Protein AF-A0A2V1C7G8-F1 (afdb_monomer_lite)

Structure (mmCIF, N/CA/C/O backbone):
data_AF-A0A2V1C7G8-F1
#
_entry.id   AF-A0A2V1C7G8-F1
#
loop_
_atom_site.group_PDB
_atom_site.id
_atom_site.type_symbol
_atom_site.label_atom_id
_atom_site.label_alt_id
_atom_site.label_comp_id
_atom_site.label_asym_id
_atom_site.label_entity_id
_atom_site.label_seq_id
_atom_site.pdbx_PDB_ins_code
_atom_site.Cartn_x
_atom_site.Cartn_y
_atom_site.Cartn_z
_atom_site.occupancy
_atom_site.B_iso_or_equiv
_atom_site.auth_seq_id
_atom_site.auth_comp_id
_atom_site.auth_asym_id
_atom_site.auth_atom_id
_atom_site.pdbx_PDB_model_num
ATOM 1 N N . MET A 1 1 ? -16.083 -2.655 29.168 1.00 37.75 1 MET A N 1
ATOM 2 C CA . MET A 1 1 ? -14.692 -3.150 29.141 1.00 37.75 1 MET A CA 1
ATOM 3 C C . MET A 1 1 ? -14.123 -2.733 27.798 1.00 37.75 1 MET A C 1
ATOM 5 O O . MET A 1 1 ? -14.662 -3.164 26.789 1.00 37.75 1 MET A O 1
ATOM 9 N N . SER A 1 2 ? -13.167 -1.806 27.758 1.00 54.56 2 SER A N 1
ATOM 10 C CA . SER A 1 2 ? -12.495 -1.429 26.510 1.00 54.56 2 SER A CA 1
ATOM 11 C C . SER A 1 2 ? -11.621 -2.601 26.072 1.00 54.56 2 SER A C 1
ATOM 13 O O . SER A 1 2 ? -10.728 -3.004 26.815 1.00 54.56 2 SER A O 1
ATOM 15 N N . HIS A 1 3 ? -11.916 -3.194 24.914 1.00 57.56 3 HIS A N 1
ATOM 16 C CA . HIS A 1 3 ? -10.986 -4.137 24.299 1.00 57.56 3 HIS A CA 1
ATOM 17 C C . HIS A 1 3 ? -9.671 -3.397 24.011 1.00 57.56 3 HIS A C 1
ATOM 19 O O . HIS A 1 3 ? -9.738 -2.280 23.492 1.00 57.56 3 HIS A O 1
ATOM 25 N N . PRO A 1 4 ? -8.503 -3.975 24.345 1.00 61.69 4 PRO A N 1
ATOM 26 C CA . PRO A 1 4 ? -7.228 -3.369 23.995 1.00 61.69 4 PRO A CA 1
ATOM 27 C C . PRO A 1 4 ? -7.145 -3.259 22.472 1.00 61.69 4 PRO A C 1
ATOM 29 O O . PRO A 1 4 ? -7.331 -4.242 21.749 1.00 61.69 4 PRO A O 1
ATOM 32 N N . SER A 1 5 ? -6.925 -2.039 21.991 1.00 65.25 5 SER A N 1
ATOM 33 C CA . SER A 1 5 ? -6.719 -1.770 20.570 1.00 65.25 5 SER A CA 1
ATOM 34 C C . SER A 1 5 ? -5.449 -2.486 20.102 1.00 65.25 5 SER A C 1
ATOM 36 O O . SER A 1 5 ? -4.447 -2.506 20.822 1.00 65.25 5 SER A O 1
ATOM 38 N N . LEU A 1 6 ? -5.421 -3.015 18.871 1.00 65.25 6 LEU A N 1
ATOM 39 C CA . LEU A 1 6 ? -4.181 -3.567 18.302 1.00 65.25 6 LEU A CA 1
ATOM 40 C C . LEU A 1 6 ? -3.060 -2.516 18.250 1.00 65.25 6 LEU A C 1
ATOM 42 O O . LEU A 1 6 ? -1.886 -2.877 18.239 1.00 65.25 6 LEU A O 1
ATOM 46 N N . SER A 1 7 ? -3.405 -1.225 18.294 1.00 61.25 7 SER A N 1
ATOM 47 C CA . SER A 1 7 ? -2.446 -0.120 18.366 1.00 61.25 7 SER A CA 1
ATOM 48 C C . SER A 1 7 ? -1.692 -0.002 19.698 1.00 61.25 7 SER A C 1
ATOM 50 O O . SER A 1 7 ? -0.776 0.807 19.782 1.00 61.25 7 SER A O 1
ATOM 52 N N . GLU A 1 8 ? -2.069 -0.743 20.749 1.00 63.75 8 GLU A N 1
ATOM 53 C CA . GLU A 1 8 ? -1.359 -0.733 22.044 1.00 63.75 8 GLU A CA 1
ATOM 54 C C . GLU A 1 8 ? -0.054 -1.550 22.017 1.00 63.75 8 GLU A C 1
ATOM 56 O O . GLU A 1 8 ? 0.777 -1.445 22.920 1.00 63.75 8 GLU A O 1
ATOM 61 N N . HIS A 1 9 ? 0.166 -2.340 20.963 1.00 61.84 9 HIS A N 1
ATOM 62 C CA . HIS A 1 9 ? 1.412 -3.068 20.755 1.00 61.84 9 HIS A CA 1
ATOM 63 C C . HIS A 1 9 ? 2.427 -2.187 20.014 1.00 61.84 9 HIS A C 1
ATOM 65 O O . HIS A 1 9 ? 2.074 -1.421 19.122 1.00 61.84 9 HIS A O 1
ATOM 71 N N . ARG A 1 10 ? 3.725 -2.348 20.316 1.00 75.44 10 ARG A N 1
ATOM 72 C CA . ARG A 1 10 ? 4.827 -1.647 19.616 1.00 75.44 10 ARG A CA 1
ATOM 73 C C . ARG A 1 10 ? 4.922 -1.960 18.111 1.00 75.44 10 ARG A C 1
ATOM 75 O O . ARG A 1 10 ? 5.733 -1.350 17.426 1.00 75.44 10 ARG A O 1
ATOM 82 N N . MET A 1 11 ? 4.121 -2.899 17.608 1.00 77.38 11 MET A N 1
ATOM 83 C CA . MET A 1 11 ? 4.048 -3.279 16.200 1.00 77.38 11 MET A CA 1
ATOM 84 C C . MET A 1 11 ? 2.634 -3.033 15.676 1.00 77.38 11 MET A C 1
ATOM 86 O O . MET A 1 11 ? 1.668 -3.520 16.259 1.00 77.38 11 MET A O 1
ATOM 90 N N . GLN A 1 12 ? 2.520 -2.315 14.559 1.00 85.19 12 GLN A N 1
ATOM 91 C CA . GLN A 1 12 ? 1.254 -2.088 13.862 1.00 85.19 12 GLN A CA 1
ATOM 92 C C . GLN A 1 12 ? 0.982 -3.265 12.906 1.00 85.19 12 GLN A C 1
ATOM 94 O O . GLN A 1 12 ? 1.729 -3.432 11.940 1.00 85.19 12 GLN A O 1
ATOM 99 N N . PRO A 1 13 ? -0.064 -4.086 13.125 1.00 91.12 13 PRO A N 1
ATOM 100 C CA . PRO A 1 13 ? -0.383 -5.181 12.215 1.00 91.12 13 PRO A CA 1
ATOM 101 C C . PRO A 1 13 ? -1.003 -4.667 10.912 1.00 91.12 13 PRO A C 1
ATOM 103 O O . PRO A 1 13 ? -1.802 -3.724 10.937 1.00 91.12 13 PRO A O 1
ATOM 106 N N . TYR A 1 14 ? -0.670 -5.343 9.808 1.00 94.00 14 TYR A N 1
ATOM 107 C CA . TYR A 1 14 ? -1.266 -5.162 8.483 1.00 94.00 14 TYR A CA 1
ATOM 108 C C . TYR A 1 14 ? -1.863 -6.486 8.004 1.00 94.00 14 TYR A C 1
ATOM 110 O O . TYR A 1 14 ? -1.144 -7.469 7.814 1.00 94.00 14 TYR A O 1
ATOM 118 N N . PHE A 1 15 ? -3.180 -6.527 7.823 1.00 95.69 15 PHE A N 1
ATOM 119 C CA . PHE A 1 15 ? -3.882 -7.715 7.357 1.00 95.69 15 PHE A CA 1
ATOM 120 C C . PHE A 1 15 ? -3.730 -7.884 5.842 1.00 95.69 15 PHE A C 1
ATOM 122 O O . PHE A 1 15 ? -3.951 -6.952 5.074 1.00 95.69 15 PHE A O 1
ATOM 129 N N . ALA A 1 16 ? -3.355 -9.080 5.391 1.00 95.62 16 ALA A N 1
ATOM 130 C CA . ALA A 1 16 ? -3.207 -9.362 3.968 1.00 95.62 16 ALA A CA 1
ATOM 131 C C . ALA A 1 16 ? -4.572 -9.646 3.324 1.00 95.62 16 ALA A C 1
ATOM 133 O O . ALA A 1 16 ? -5.139 -10.719 3.525 1.00 95.62 16 ALA A O 1
ATOM 134 N N . MET A 1 17 ? -5.050 -8.737 2.472 1.00 94.94 17 MET A N 1
ATOM 135 C CA . MET A 1 17 ? -6.387 -8.823 1.861 1.00 94.94 17 MET A CA 1
ATOM 136 C C . MET A 1 17 ? -6.604 -10.086 1.020 1.00 94.94 17 MET A C 1
ATOM 138 O O . MET A 1 17 ? -7.706 -10.624 0.956 1.00 94.94 17 MET A O 1
ATOM 142 N N . LYS A 1 18 ? -5.537 -10.645 0.438 1.00 92.88 18 LYS A N 1
ATOM 143 C CA . LYS A 1 18 ? -5.605 -11.927 -0.280 1.00 92.88 18 LYS A CA 1
ATOM 144 C C . LYS A 1 18 ? -6.033 -13.115 0.588 1.00 92.88 18 LYS A C 1
ATOM 146 O O . LYS A 1 18 ? -6.462 -14.120 0.032 1.00 92.88 18 LYS A O 1
ATOM 151 N N . ALA A 1 19 ? -5.866 -13.033 1.911 1.00 94.62 19 ALA A N 1
ATOM 152 C CA . ALA A 1 19 ? -6.222 -14.117 2.819 1.00 94.62 19 ALA A CA 1
ATOM 153 C C . ALA A 1 19 ? -7.742 -14.232 2.972 1.00 94.62 19 ALA A C 1
ATOM 155 O O . ALA A 1 19 ? -8.275 -15.339 2.954 1.00 94.62 19 ALA A O 1
ATOM 156 N N . ASN A 1 20 ? -8.434 -13.097 3.105 1.00 94.25 20 ASN A N 1
ATOM 157 C CA . ASN A 1 20 ? -9.889 -13.035 3.139 1.00 94.25 20 ASN A CA 1
ATOM 158 C C . ASN A 1 20 ? -10.368 -11.607 2.831 1.00 94.25 20 ASN A C 1
ATOM 160 O O . ASN A 1 20 ? -9.966 -10.679 3.519 1.00 94.25 20 ASN A O 1
ATOM 164 N N . ARG A 1 21 ? -11.237 -11.439 1.829 1.00 93.62 21 ARG A N 1
ATOM 165 C CA . ARG A 1 21 ? -11.786 -10.131 1.418 1.00 93.62 21 ARG A CA 1
ATOM 166 C C . ARG A 1 21 ? -13.199 -9.872 1.940 1.00 93.62 21 ARG A C 1
ATOM 168 O O . ARG A 1 21 ? -13.885 -8.993 1.427 1.00 93.62 21 ARG A O 1
ATOM 175 N N . ASP A 1 22 ? -13.670 -10.677 2.889 1.00 95.81 22 ASP A N 1
ATOM 176 C CA . ASP A 1 22 ? -14.992 -10.501 3.476 1.00 95.81 22 ASP A CA 1
ATOM 177 C C . ASP A 1 22 ? -15.104 -9.116 4.152 1.00 95.81 22 ASP A C 1
ATOM 179 O O . ASP A 1 22 ? -14.342 -8.828 5.084 1.00 95.81 22 ASP A O 1
ATOM 183 N N . PRO A 1 23 ? -16.044 -8.250 3.720 1.00 94.81 23 PRO A N 1
ATOM 184 C CA . PRO A 1 23 ? -16.145 -6.891 4.241 1.00 94.81 23 PRO A CA 1
ATOM 185 C C . PRO A 1 23 ? -16.414 -6.823 5.746 1.00 94.81 23 PRO A C 1
ATOM 187 O O . PRO A 1 23 ? -15.990 -5.862 6.384 1.00 94.81 23 PRO A O 1
ATOM 190 N N . ALA A 1 24 ? -17.087 -7.819 6.336 1.00 95.69 24 ALA A N 1
ATOM 191 C CA . ALA A 1 24 ? -17.355 -7.828 7.772 1.00 95.69 24 ALA A CA 1
ATOM 192 C C . ALA A 1 24 ? -16.073 -8.105 8.572 1.00 95.69 24 ALA A C 1
ATOM 194 O O . ALA A 1 24 ? -15.840 -7.463 9.599 1.00 95.69 24 ALA A O 1
ATOM 195 N N . ILE A 1 25 ? -15.207 -8.997 8.077 1.00 95.75 25 ILE A N 1
ATOM 196 C CA . ILE A 1 25 ? -13.885 -9.245 8.670 1.00 95.75 25 ILE A CA 1
ATOM 197 C C . ILE A 1 25 ? -13.003 -8.000 8.548 1.00 95.75 25 ILE A C 1
ATOM 199 O O . ILE A 1 25 ? -12.437 -7.555 9.548 1.00 95.75 25 ILE A O 1
ATOM 203 N N . CYS A 1 26 ? -12.914 -7.407 7.356 1.00 95.62 26 CYS A N 1
ATOM 204 C CA . CYS A 1 26 ? -12.116 -6.198 7.143 1.00 95.62 26 CYS A CA 1
ATOM 205 C C . CYS A 1 26 ? -12.616 -5.041 8.018 1.00 95.62 26 CYS A C 1
ATOM 207 O O . CYS A 1 26 ? -11.823 -4.379 8.684 1.00 95.62 26 CYS A O 1
ATOM 209 N N . HIS A 1 27 ? -13.934 -4.847 8.115 1.00 95.81 27 HIS A N 1
ATOM 210 C CA . HIS A 1 27 ? -14.508 -3.823 8.981 1.00 95.81 27 HIS A CA 1
ATOM 211 C C . HIS A 1 27 ? -14.148 -4.047 10.456 1.00 95.81 27 HIS A C 1
ATOM 213 O O . HIS A 1 27 ? -13.709 -3.117 11.132 1.00 95.81 27 HIS A O 1
ATOM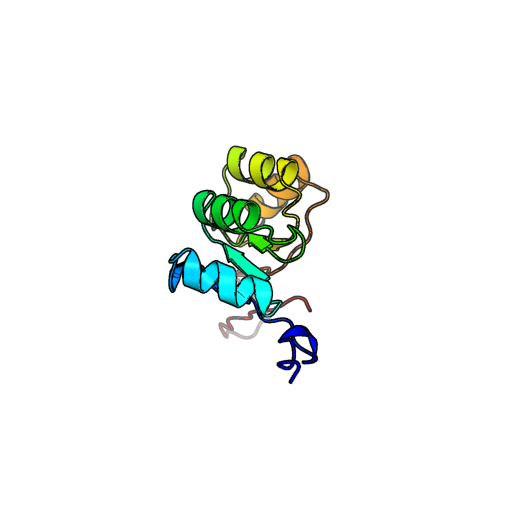 219 N N . MET A 1 28 ? -14.263 -5.282 10.954 1.00 95.56 28 MET A N 1
ATOM 220 C CA . MET A 1 28 ? -13.875 -5.624 12.325 1.00 95.56 28 MET A CA 1
ATOM 221 C C . MET A 1 28 ? -12.390 -5.329 12.586 1.00 95.56 28 MET A C 1
ATOM 223 O O . MET A 1 28 ? -12.051 -4.704 13.590 1.00 95.56 28 MET A O 1
ATOM 227 N N . LEU A 1 29 ? -11.498 -5.739 11.680 1.00 94.88 29 LEU A N 1
ATOM 228 C CA . LEU A 1 29 ? -10.056 -5.505 11.807 1.00 94.88 29 LEU A CA 1
ATOM 229 C C . LEU A 1 29 ? -9.710 -4.013 11.779 1.00 94.88 29 LEU A C 1
ATOM 231 O O . LEU A 1 29 ? -8.874 -3.563 12.567 1.00 94.88 29 LEU A O 1
ATOM 235 N N . HIS A 1 30 ? -10.384 -3.241 10.926 1.00 93.88 30 HIS A N 1
ATOM 236 C CA . HIS A 1 30 ? -10.259 -1.789 10.889 1.00 93.88 30 HIS A CA 1
ATOM 237 C C . HIS A 1 30 ? -10.651 -1.155 12.234 1.00 93.88 30 HIS A C 1
ATOM 239 O O . HIS A 1 30 ? -9.883 -0.360 12.779 1.00 93.88 30 HIS A O 1
ATOM 245 N N . GLN A 1 31 ? -11.792 -1.555 12.813 1.00 93.19 31 GLN A N 1
ATOM 246 C CA . GLN A 1 31 ? -12.254 -1.074 14.125 1.00 93.19 31 GLN A CA 1
ATOM 247 C C . GLN A 1 31 ? -11.274 -1.419 15.257 1.00 93.19 31 GLN A C 1
ATOM 249 O O . GLN A 1 31 ? -11.117 -0.648 16.201 1.00 93.19 31 GLN A O 1
ATOM 254 N N . LEU A 1 32 ? -10.564 -2.545 15.144 1.00 92.00 32 LEU A N 1
ATOM 255 C CA . LEU A 1 32 ? -9.504 -2.939 16.078 1.00 92.00 32 LEU A CA 1
ATOM 256 C C . LEU A 1 32 ? -8.174 -2.197 15.850 1.00 92.00 32 LEU A C 1
ATOM 258 O O . LEU A 1 32 ? -7.218 -2.414 16.595 1.00 92.00 32 LEU A O 1
ATOM 262 N N . GLY A 1 33 ? -8.096 -1.324 14.841 1.00 91.00 33 GLY A N 1
ATOM 263 C CA . GLY A 1 33 ? -6.931 -0.494 14.541 1.00 91.00 33 GLY A CA 1
ATOM 264 C C . GLY A 1 33 ? -5.909 -1.127 13.594 1.00 91.00 33 GLY A C 1
ATOM 265 O O . GLY A 1 33 ? -4.802 -0.588 13.471 1.00 91.00 33 GLY A O 1
ATOM 266 N N . CYS A 1 34 ? -6.247 -2.237 12.929 1.00 93.06 34 CYS A N 1
ATOM 267 C CA . CYS A 1 34 ? -5.394 -2.902 11.942 1.00 93.06 34 CYS A CA 1
ATOM 268 C C . CYS A 1 34 ? -5.235 -2.052 10.666 1.00 93.06 34 CYS A C 1
ATOM 270 O O . CYS A 1 34 ? -6.150 -1.329 10.270 1.00 93.06 34 CYS A O 1
ATOM 272 N N . GLY A 1 35 ? -4.057 -2.123 10.044 1.00 94.62 35 GLY A N 1
ATOM 273 C CA . GLY A 1 35 ? -3.845 -1.670 8.670 1.00 94.62 35 GLY A CA 1
ATOM 274 C C . GLY A 1 35 ? -4.083 -2.802 7.674 1.00 94.62 35 GLY A C 1
ATOM 275 O O . GLY A 1 35 ? -4.349 -3.939 8.067 1.00 94.62 35 GLY A O 1
ATOM 276 N N . PHE A 1 36 ? -3.932 -2.521 6.385 1.00 96.06 36 PHE A N 1
ATOM 277 C CA . PHE A 1 36 ? -4.195 -3.497 5.328 1.00 96.06 36 PHE A CA 1
ATOM 278 C C . PHE A 1 36 ? -3.078 -3.543 4.298 1.00 96.06 36 PHE A C 1
ATOM 280 O O . PHE A 1 36 ? -2.566 -2.512 3.872 1.00 96.06 36 PHE A O 1
ATOM 287 N N . ASN A 1 37 ? -2.716 -4.755 3.889 1.00 95.44 37 ASN A N 1
ATOM 288 C CA . ASN A 1 37 ? -1.812 -5.010 2.783 1.00 95.44 37 ASN A CA 1
ATOM 289 C C . ASN A 1 37 ? -2.603 -5.448 1.551 1.00 95.44 37 ASN A C 1
ATOM 291 O O . ASN A 1 37 ? -3.117 -6.571 1.486 1.00 95.44 37 ASN A O 1
ATOM 295 N N . CYS A 1 38 ? -2.639 -4.553 0.571 1.00 94.88 38 CYS A N 1
ATOM 296 C CA . CYS A 1 38 ? -3.377 -4.681 -0.672 1.00 94.88 38 CYS A CA 1
ATOM 297 C C . CYS A 1 38 ? -2.455 -5.039 -1.838 1.00 94.88 38 CYS A C 1
ATOM 299 O O . CYS A 1 38 ? -1.396 -4.438 -2.017 1.00 94.88 38 CYS A O 1
ATOM 301 N N . GLU A 1 39 ? -2.895 -5.966 -2.689 1.00 91.75 39 GLU A N 1
ATOM 302 C CA . GLU A 1 39 ? -2.184 -6.345 -3.923 1.00 91.75 39 GLU A CA 1
ATOM 303 C C . GLU A 1 39 ? -2.968 -5.934 -5.190 1.00 91.75 39 GLU A C 1
ATOM 305 O O . GLU A 1 39 ? -2.457 -6.020 -6.311 1.00 91.75 39 GLU A O 1
ATOM 310 N N . SER A 1 40 ? -4.203 -5.443 -5.031 1.00 92.81 40 SER A N 1
ATOM 311 C CA . SER A 1 40 ? -5.098 -5.027 -6.117 1.00 92.81 40 SER A CA 1
ATOM 312 C C . SER A 1 40 ? -5.758 -3.670 -5.841 1.00 92.81 40 SER A C 1
ATOM 314 O O . SER A 1 40 ? -5.749 -3.183 -4.715 1.00 92.81 40 SER A O 1
ATOM 316 N N . THR A 1 41 ? -6.280 -3.015 -6.884 1.00 94.00 41 THR A N 1
ATOM 317 C CA . THR A 1 41 ? -6.993 -1.725 -6.744 1.00 94.00 41 THR A CA 1
ATOM 318 C C . THR A 1 41 ? -8.317 -1.918 -6.024 1.00 94.00 41 THR A C 1
ATOM 320 O O . THR A 1 41 ? -8.763 -1.049 -5.284 1.00 94.00 41 THR A O 1
ATOM 323 N N . GLU A 1 42 ? -8.932 -3.074 -6.230 1.00 94.50 42 GLU A N 1
ATOM 324 C CA . GLU A 1 42 ? -10.183 -3.491 -5.621 1.00 94.50 42 GLU A CA 1
ATOM 325 C C . GLU A 1 42 ? -10.034 -3.621 -4.103 1.00 94.50 42 GLU A C 1
ATOM 327 O O . GLU A 1 42 ? -10.886 -3.112 -3.381 1.00 94.50 42 GLU A O 1
ATOM 332 N N . ASP A 1 43 ? -8.926 -4.209 -3.629 1.00 95.19 43 ASP A N 1
ATOM 333 C CA . ASP A 1 43 ? -8.617 -4.299 -2.195 1.00 95.19 43 ASP A CA 1
ATOM 334 C C . ASP A 1 43 ? -8.517 -2.897 -1.572 1.00 95.19 43 ASP A C 1
ATOM 336 O O . ASP A 1 43 ? -9.200 -2.595 -0.597 1.00 95.19 43 ASP A O 1
ATOM 340 N N . VAL A 1 44 ? -7.748 -2.000 -2.205 1.00 95.75 44 VAL A N 1
ATOM 341 C CA . VAL A 1 44 ? -7.581 -0.622 -1.718 1.00 95.75 44 VAL A CA 1
ATOM 342 C C . VAL A 1 44 ? -8.918 0.122 -1.698 1.00 95.75 44 VAL A C 1
ATOM 344 O O . VAL A 1 44 ? -9.225 0.814 -0.732 1.00 95.75 44 VAL A O 1
ATOM 347 N N . ARG A 1 45 ? -9.740 -0.019 -2.746 1.00 96.44 45 ARG A N 1
ATOM 348 C CA . ARG A 1 45 ? -11.071 0.608 -2.797 1.00 96.44 45 ARG A CA 1
ATOM 349 C C . ARG A 1 45 ? -11.966 0.123 -1.665 1.00 96.44 45 ARG A C 1
ATOM 351 O O . ARG A 1 45 ? -12.646 0.950 -1.067 1.00 96.44 45 ARG A O 1
ATOM 358 N N . LEU A 1 46 ? -11.971 -1.180 -1.388 1.00 95.88 46 LEU A N 1
ATOM 359 C CA . LEU A 1 46 ? -12.756 -1.749 -0.298 1.00 95.88 46 LEU A CA 1
ATOM 360 C C . LEU A 1 46 ? -12.319 -1.159 1.047 1.00 95.88 46 LEU A C 1
ATOM 362 O O . LEU A 1 46 ? -13.155 -0.654 1.789 1.00 95.88 46 LEU A O 1
ATOM 366 N N . ASP A 1 47 ? -11.019 -1.139 1.331 1.00 95.38 47 ASP A N 1
ATOM 367 C CA . ASP A 1 47 ? -10.509 -0.627 2.606 1.00 95.38 47 ASP A CA 1
ATOM 368 C C . ASP A 1 47 ? -10.810 0.868 2.788 1.00 95.38 47 ASP A C 1
ATOM 370 O O . ASP A 1 47 ? -11.232 1.294 3.867 1.00 95.38 47 ASP A O 1
ATOM 374 N N . LEU A 1 48 ? -10.678 1.665 1.722 1.00 96.50 48 LEU A N 1
ATOM 375 C CA . LEU A 1 48 ? -11.060 3.081 1.726 1.00 96.50 48 LEU A CA 1
ATOM 376 C C . LEU A 1 48 ? -12.568 3.270 1.950 1.00 96.50 48 LEU A C 1
ATOM 378 O O . LEU A 1 48 ? -12.964 4.136 2.730 1.00 96.50 48 LEU A O 1
ATOM 382 N N . GLN A 1 49 ? -13.416 2.449 1.321 1.00 96.25 49 GLN A N 1
ATOM 383 C CA . GLN A 1 49 ? -14.871 2.469 1.535 1.00 96.25 49 GLN A CA 1
ATOM 384 C C . GLN A 1 49 ? -15.255 2.106 2.973 1.00 96.25 49 GLN A C 1
ATOM 386 O O . GLN A 1 49 ? -16.233 2.633 3.499 1.00 96.25 49 GLN A O 1
ATOM 391 N N . LEU A 1 50 ? -14.474 1.240 3.622 1.00 94.50 50 LEU A N 1
ATOM 392 C CA . LEU A 1 50 ? -14.642 0.878 5.029 1.00 94.50 50 LEU A CA 1
ATOM 393 C C . LEU A 1 50 ? -14.140 1.961 6.003 1.00 94.50 50 LEU A C 1
ATOM 395 O O . LEU A 1 50 ? -14.299 1.795 7.212 1.00 94.50 50 LEU A O 1
ATOM 399 N N . GLY A 1 51 ? -13.573 3.063 5.497 1.00 95.00 51 GLY A N 1
ATOM 400 C CA . GLY A 1 51 ? -13.083 4.189 6.294 1.00 95.00 51 GLY A CA 1
ATOM 401 C C . GLY A 1 51 ? -11.631 4.050 6.756 1.00 95.00 51 GLY A C 1
ATOM 402 O O . GLY A 1 51 ? -11.189 4.802 7.629 1.00 95.00 51 GLY A O 1
ATOM 403 N N . CYS A 1 52 ? -10.867 3.110 6.190 1.00 94.94 52 CYS A N 1
ATOM 404 C CA . CYS A 1 52 ? -9.462 2.946 6.543 1.00 94.94 52 CYS A CA 1
ATOM 405 C C . CYS A 1 52 ? -8.658 4.193 6.176 1.00 94.94 52 CYS A C 1
ATOM 407 O O . CYS A 1 52 ? -8.773 4.739 5.081 1.00 94.94 52 CYS A O 1
ATOM 409 N N . ASN A 1 53 ? -7.792 4.623 7.094 1.00 94.38 53 ASN A N 1
ATOM 410 C CA . ASN A 1 53 ? -6.874 5.717 6.819 1.00 94.38 53 ASN A CA 1
ATOM 411 C C . ASN A 1 53 ? -5.883 5.281 5.716 1.00 94.38 53 ASN A C 1
ATOM 413 O O . ASN A 1 53 ? -5.199 4.274 5.924 1.00 94.38 53 ASN A O 1
ATOM 417 N N . PRO A 1 54 ? -5.735 6.031 4.604 1.00 95.94 54 PRO A N 1
ATOM 418 C CA . PRO A 1 54 ? -4.802 5.697 3.522 1.00 95.94 54 PRO A CA 1
ATOM 419 C C . PRO A 1 54 ? -3.358 5.460 3.986 1.00 95.94 54 PRO A C 1
ATOM 421 O O . PRO A 1 54 ? -2.637 4.651 3.410 1.00 95.94 54 PRO A O 1
ATOM 424 N N . THR A 1 55 ? -2.940 6.116 5.073 1.00 92.75 55 THR A N 1
ATOM 425 C CA . THR A 1 55 ? -1.604 5.944 5.676 1.00 92.75 55 THR A CA 1
ATOM 426 C C . THR A 1 55 ? -1.386 4.576 6.331 1.00 92.75 55 THR A C 1
ATOM 428 O O . THR A 1 55 ? -0.248 4.223 6.621 1.00 92.75 55 THR A O 1
ATOM 431 N N . LYS A 1 56 ? -2.456 3.802 6.558 1.00 93.12 56 LYS A N 1
ATOM 432 C CA . LYS A 1 56 ? -2.431 2.425 7.077 1.00 93.12 56 LYS A CA 1
ATOM 433 C C . LYS A 1 56 ? -2.688 1.374 5.992 1.00 93.12 56 LYS A C 1
ATOM 435 O O . LYS A 1 56 ? -2.926 0.212 6.319 1.00 93.12 56 LYS A O 1
ATOM 440 N N . ILE A 1 57 ? -2.654 1.761 4.719 1.00 95.88 57 ILE A N 1
ATOM 441 C CA . ILE A 1 57 ? -2.795 0.846 3.588 1.00 95.88 57 ILE A CA 1
ATOM 442 C C . ILE A 1 57 ? -1.432 0.725 2.911 1.00 95.88 57 ILE A C 1
ATOM 444 O O . ILE A 1 57 ? -0.884 1.718 2.436 1.00 95.88 57 ILE A O 1
ATOM 448 N N . THR A 1 58 ? -0.881 -0.486 2.857 1.00 94.19 58 THR A N 1
ATOM 449 C CA . THR A 1 58 ? 0.289 -0.791 2.032 1.00 94.19 58 THR A CA 1
ATOM 450 C C . THR A 1 58 ? -0.171 -1.338 0.694 1.00 94.19 58 THR A C 1
ATOM 452 O O . THR A 1 58 ? -0.959 -2.282 0.626 1.00 94.19 58 THR A O 1
ATOM 455 N N . TYR A 1 59 ? 0.342 -0.762 -0.387 1.00 92.81 59 TYR A N 1
ATOM 456 C CA . TYR A 1 59 ? 0.003 -1.174 -1.736 1.00 92.81 59 TYR A CA 1
ATOM 457 C C . TYR A 1 59 ? 1.181 -1.905 -2.377 1.00 92.81 59 TYR A C 1
ATOM 459 O O . TYR A 1 59 ? 2.101 -1.310 -2.942 1.00 92.81 59 TYR A O 1
ATOM 467 N N . THR A 1 60 ? 1.165 -3.231 -2.259 1.00 89.19 60 THR A N 1
ATOM 468 C CA . THR A 1 60 ? 2.315 -4.099 -2.545 1.00 89.19 60 THR A CA 1
ATOM 469 C C . THR A 1 60 ? 2.176 -4.893 -3.842 1.00 89.19 60 THR A C 1
ATOM 471 O O . THR A 1 60 ? 2.632 -6.032 -3.967 1.00 89.19 60 THR A O 1
ATOM 474 N N . LYS A 1 61 ? 1.556 -4.279 -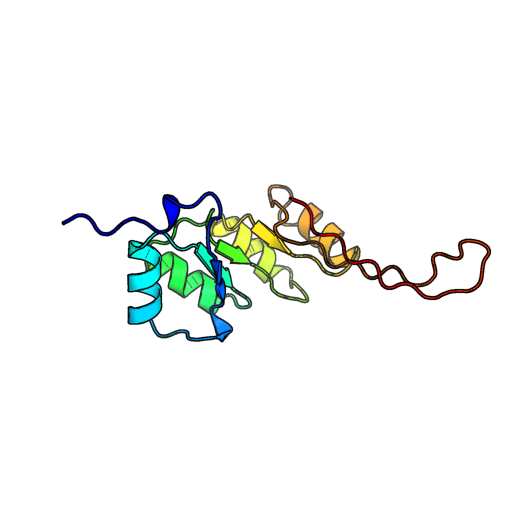4.852 1.00 85.25 61 LYS A N 1
ATOM 475 C CA . LYS A 1 61 ? 1.397 -4.877 -6.178 1.00 85.25 61 LYS A CA 1
ATOM 476 C C . LYS A 1 61 ? 2.745 -4.978 -6.906 1.00 85.25 61 LYS A C 1
ATOM 478 O O . LYS A 1 61 ? 3.458 -3.983 -7.041 1.00 85.25 61 LYS A O 1
ATOM 483 N N . ARG A 1 62 ? 3.058 -6.166 -7.435 1.00 79.94 62 ARG A N 1
ATOM 484 C CA . ARG A 1 62 ? 4.147 -6.354 -8.411 1.00 79.94 62 ARG A CA 1
ATOM 485 C C . ARG A 1 62 ? 3.716 -5.841 -9.778 1.00 79.94 62 ARG A C 1
ATOM 487 O O . ARG A 1 62 ? 2.583 -6.108 -10.178 1.00 79.94 62 ARG A O 1
ATOM 494 N N . TYR A 1 63 ? 4.621 -5.182 -10.489 1.00 79.75 63 TYR A N 1
ATOM 495 C CA . TYR A 1 63 ? 4.380 -4.554 -11.785 1.00 79.75 63 TYR A CA 1
ATOM 496 C C . TYR A 1 63 ? 3.260 -3.512 -11.722 1.00 79.75 63 TYR A C 1
ATOM 498 O O . TYR A 1 63 ? 2.086 -3.776 -12.006 1.00 79.75 63 TYR A O 1
ATOM 506 N N . LYS A 1 64 ? 3.628 -2.294 -11.330 1.00 78.81 64 LYS A N 1
ATOM 507 C CA . LYS A 1 64 ? 2.697 -1.162 -11.249 1.00 78.81 64 LYS A CA 1
ATOM 508 C C . LYS A 1 64 ? 2.572 -0.498 -12.612 1.00 78.81 64 LYS A C 1
ATOM 510 O O . LYS A 1 64 ? 3.458 0.232 -13.037 1.00 78.81 64 LYS A O 1
ATOM 515 N N . ALA A 1 65 ? 1.451 -0.722 -13.296 1.00 85.88 65 ALA A N 1
ATOM 516 C CA . ALA A 1 65 ? 1.130 0.107 -14.455 1.00 85.88 65 ALA A CA 1
ATOM 517 C C . ALA A 1 65 ? 0.888 1.559 -14.008 1.00 85.88 65 ALA A C 1
ATOM 519 O O . ALA A 1 65 ? 0.511 1.813 -12.865 1.00 85.88 65 ALA A O 1
ATOM 520 N N . ARG A 1 66 ? 1.050 2.513 -14.925 1.00 90.81 66 ARG A N 1
ATOM 521 C CA . ARG A 1 66 ? 0.889 3.950 -14.652 1.00 90.81 66 ARG A CA 1
ATOM 522 C C . ARG A 1 66 ? -0.421 4.284 -13.921 1.00 90.81 66 ARG A C 1
ATOM 524 O O . ARG A 1 66 ? -0.403 5.058 -12.969 1.00 90.81 66 ARG A O 1
ATOM 531 N N . ASP A 1 67 ? -1.527 3.661 -14.316 1.00 90.94 67 ASP A N 1
ATOM 532 C CA . ASP A 1 67 ? -2.847 3.886 -13.710 1.00 90.94 67 ASP A CA 1
ATOM 533 C C . ASP A 1 67 ? -2.903 3.462 -12.234 1.00 90.94 67 ASP A C 1
ATOM 535 O O . ASP A 1 67 ? -3.614 4.077 -11.444 1.00 90.94 67 ASP A O 1
ATOM 539 N N . TYR A 1 68 ? -2.104 2.466 -11.829 1.00 91.25 68 TYR A N 1
ATOM 540 C CA . TYR A 1 68 ? -1.989 2.062 -10.425 1.00 91.25 68 TYR A CA 1
ATOM 541 C C . TYR A 1 68 ? -1.350 3.153 -9.570 1.00 91.25 68 TYR A C 1
ATOM 543 O O . TYR A 1 68 ? -1.808 3.402 -8.456 1.00 91.25 68 TYR A O 1
ATOM 551 N N . LEU A 1 69 ? -0.309 3.809 -10.088 1.00 94.12 69 LEU A N 1
ATOM 552 C CA . LEU A 1 69 ? 0.381 4.892 -9.388 1.00 94.12 69 LEU A CA 1
ATOM 553 C C . LEU A 1 69 ? -0.492 6.147 -9.304 1.00 94.12 69 LEU A C 1
ATOM 555 O O . LEU A 1 69 ? -0.544 6.766 -8.243 1.00 94.12 69 LEU A O 1
ATOM 559 N N . HIS A 1 70 ? -1.232 6.478 -10.371 1.00 95.19 70 HIS A N 1
ATOM 560 C CA . HIS A 1 70 ? -2.221 7.566 -10.323 1.00 95.19 70 HIS A CA 1
ATOM 561 C C . HIS A 1 70 ? -3.310 7.280 -9.305 1.00 95.19 70 HIS A C 1
ATOM 563 O O . HIS A 1 70 ? -3.552 8.114 -8.441 1.00 95.19 70 HIS A O 1
ATOM 569 N N . PHE A 1 71 ? -3.894 6.081 -9.333 1.00 96.19 71 PHE A N 1
ATOM 570 C CA . PHE A 1 71 ? -4.916 5.699 -8.365 1.00 96.19 71 PHE A CA 1
ATOM 571 C C . PHE A 1 71 ? -4.400 5.788 -6.921 1.00 96.19 71 PHE A C 1
ATOM 573 O O . PHE A 1 71 ? -5.083 6.333 -6.053 1.00 96.19 71 PHE A O 1
ATOM 580 N N . ALA A 1 72 ? -3.191 5.281 -6.656 1.00 95.25 72 ALA A N 1
ATOM 581 C CA . ALA A 1 72 ? -2.577 5.359 -5.334 1.00 95.25 72 ALA A CA 1
ATOM 582 C C . ALA A 1 72 ? -2.396 6.817 -4.882 1.00 95.25 72 ALA A C 1
ATOM 584 O O . ALA A 1 72 ? -2.744 7.157 -3.751 1.00 95.25 72 ALA A O 1
ATOM 585 N N . ARG A 1 73 ? -1.925 7.688 -5.783 1.00 96.06 73 ARG A N 1
ATOM 586 C CA . ARG A 1 73 ? -1.718 9.116 -5.520 1.00 96.06 73 ARG A CA 1
ATOM 587 C C . ARG A 1 73 ? -3.018 9.869 -5.272 1.00 96.06 73 ARG A C 1
ATOM 589 O O . ARG A 1 73 ? -3.114 10.596 -4.286 1.00 96.06 73 ARG A O 1
ATOM 596 N N . GLU A 1 74 ? -4.020 9.666 -6.122 1.00 96.62 74 GLU A N 1
ATOM 597 C CA . GLU A 1 74 ? -5.353 10.274 -6.006 1.00 96.62 74 GLU A CA 1
ATOM 598 C C . GLU A 1 74 ? -6.030 9.919 -4.677 1.00 96.62 74 GLU A C 1
ATOM 600 O O . GLU A 1 74 ? -6.714 10.753 -4.088 1.00 96.62 74 GLU A O 1
ATOM 605 N N . ASN A 1 75 ? -5.793 8.703 -4.175 1.00 96.62 75 ASN A N 1
ATOM 606 C CA . ASN A 1 75 ? -6.359 8.208 -2.919 1.00 96.62 75 ASN A CA 1
ATOM 607 C C . ASN A 1 75 ? -5.399 8.320 -1.722 1.00 96.62 75 ASN A C 1
ATOM 609 O O . ASN A 1 75 ? -5.694 7.792 -0.652 1.00 96.62 75 ASN A O 1
ATOM 613 N N . GLN A 1 76 ? -4.260 9.005 -1.882 1.00 96.44 76 GLN A N 1
ATOM 614 C CA . GLN A 1 76 ? -3.274 9.265 -0.822 1.00 96.44 76 GLN A CA 1
ATOM 615 C C . GLN A 1 76 ? -2.679 7.996 -0.176 1.00 96.44 76 GLN A C 1
ATOM 617 O O . GLN A 1 76 ? -2.174 8.028 0.952 1.00 96.44 76 GLN A O 1
ATOM 622 N N . VAL A 1 77 ? -2.699 6.872 -0.896 1.00 95.88 77 VAL A N 1
ATOM 623 C CA . VAL A 1 77 ? -2.083 5.609 -0.474 1.00 95.88 77 VAL A CA 1
ATOM 624 C C . VAL A 1 77 ? -0.600 5.664 -0.810 1.00 95.88 77 VAL A C 1
ATOM 626 O O . VAL A 1 77 ? -0.158 5.249 -1.878 1.00 95.88 77 VAL A O 1
ATOM 629 N N . SER A 1 78 ? 0.167 6.231 0.115 1.00 93.06 78 SER A N 1
ATOM 630 C CA . SER A 1 78 ? 1.579 6.548 -0.109 1.00 93.06 78 SER A CA 1
ATOM 631 C C . SER A 1 78 ? 2.535 5.389 0.166 1.00 93.06 78 SER A C 1
ATOM 633 O O . SER A 1 78 ? 3.649 5.440 -0.329 1.00 93.06 78 SER A O 1
ATOM 635 N N . LEU A 1 79 ? 2.149 4.358 0.926 1.00 93.69 79 LEU A N 1
ATOM 636 C CA . LEU A 1 79 ? 3.032 3.236 1.268 1.00 93.69 79 LEU A CA 1
ATOM 637 C C . LEU A 1 79 ? 3.053 2.183 0.151 1.00 93.69 79 LEU A C 1
ATOM 639 O O . LEU A 1 79 ? 2.175 1.324 0.078 1.00 93.69 79 LEU A O 1
ATOM 643 N N . LEU A 1 80 ? 4.074 2.224 -0.704 1.00 93.06 80 LEU A N 1
ATOM 644 C CA . LEU A 1 80 ? 4.237 1.327 -1.853 1.00 93.06 80 LEU A CA 1
ATOM 645 C C . LEU A 1 80 ? 5.385 0.329 -1.631 1.00 93.06 80 LEU A C 1
ATOM 647 O O . LEU A 1 80 ? 6.312 0.594 -0.867 1.00 93.06 80 LEU A O 1
ATOM 651 N N . SER A 1 81 ? 5.366 -0.817 -2.315 1.00 90.56 81 SER A N 1
ATOM 652 C CA . SER A 1 81 ? 6.564 -1.664 -2.459 1.00 90.56 81 SER A CA 1
ATOM 653 C C . SER A 1 81 ? 7.183 -1.520 -3.841 1.00 90.56 81 SER A C 1
ATOM 655 O O . SER A 1 81 ? 6.508 -1.090 -4.765 1.00 90.56 81 SER A O 1
ATOM 657 N N . PHE A 1 82 ? 8.434 -1.927 -4.027 1.00 90.06 82 PHE A N 1
ATOM 658 C CA . PHE A 1 82 ? 9.009 -2.098 -5.365 1.00 90.06 82 PHE A CA 1
ATOM 659 C C . PHE A 1 82 ? 9.926 -3.322 -5.419 1.00 90.06 82 PHE A C 1
ATOM 661 O O . PHE A 1 82 ? 10.522 -3.711 -4.407 1.00 90.06 82 PHE A O 1
ATOM 668 N N . ASP A 1 83 ? 10.003 -3.963 -6.584 1.00 86.25 83 ASP A N 1
ATOM 669 C CA . ASP A 1 83 ? 10.822 -5.163 -6.810 1.00 86.25 83 ASP A CA 1
ATOM 670 C C . ASP A 1 83 ? 11.948 -4.974 -7.842 1.00 86.25 83 ASP A C 1
ATOM 672 O O . ASP A 1 83 ? 12.909 -5.750 -7.863 1.00 86.25 83 ASP A O 1
ATOM 676 N N . THR A 1 84 ? 11.889 -3.916 -8.652 1.00 85.56 84 THR A N 1
ATOM 677 C CA . THR A 1 84 ? 12.918 -3.571 -9.641 1.00 85.56 84 THR A CA 1
ATOM 678 C C . THR A 1 84 ? 13.252 -2.083 -9.611 1.00 85.56 84 THR A C 1
ATOM 680 O O . THR A 1 84 ? 12.467 -1.264 -9.141 1.00 85.56 84 THR A O 1
ATOM 683 N N . VAL A 1 85 ? 14.420 -1.723 -10.152 1.00 87.00 85 VAL A N 1
ATOM 684 C CA . VAL A 1 85 ? 14.824 -0.315 -10.317 1.00 87.00 85 VAL A CA 1
ATOM 685 C C . VAL A 1 85 ? 13.876 0.420 -11.270 1.00 87.00 85 VAL A C 1
ATOM 687 O O . VAL A 1 85 ? 13.504 1.549 -10.997 1.00 87.00 85 VAL A O 1
ATOM 690 N N . SER A 1 86 ? 13.387 -0.250 -12.318 1.00 88.00 86 SER A N 1
ATOM 691 C CA . SER A 1 86 ? 12.409 0.348 -13.237 1.00 88.00 86 SER A CA 1
ATOM 692 C C . SER A 1 86 ? 11.102 0.729 -12.537 1.00 88.00 86 SER A C 1
ATOM 694 O O . SER A 1 86 ? 10.520 1.755 -12.868 1.00 88.00 86 SER A O 1
ATOM 696 N N . GLU A 1 87 ? 10.630 -0.071 -11.569 1.00 89.12 87 GLU A N 1
ATOM 697 C CA . GLU A 1 87 ? 9.454 0.313 -10.776 1.00 89.12 87 GLU A CA 1
ATOM 698 C C . GLU A 1 87 ? 9.729 1.548 -9.910 1.00 89.12 87 GLU A C 1
ATOM 700 O O . GLU A 1 87 ? 8.824 2.353 -9.700 1.00 89.12 87 GLU A O 1
ATOM 705 N N . LEU A 1 88 ? 10.958 1.699 -9.405 1.00 89.56 88 LEU A N 1
ATOM 706 C CA . LEU A 1 88 ? 11.359 2.879 -8.643 1.00 89.56 88 LEU A CA 1
ATOM 707 C C . LEU A 1 88 ? 11.343 4.134 -9.526 1.00 89.56 88 LEU A C 1
ATOM 709 O O . LEU A 1 88 ? 10.774 5.140 -9.109 1.00 89.56 88 LEU A O 1
ATOM 713 N N . ASP A 1 89 ? 11.873 4.046 -10.751 1.00 91.38 89 ASP A N 1
ATOM 714 C CA . ASP A 1 89 ? 11.856 5.146 -11.727 1.00 91.38 89 ASP A CA 1
ATOM 715 C C . ASP A 1 89 ? 10.414 5.575 -12.070 1.00 91.38 89 ASP A C 1
ATOM 717 O O . ASP A 1 89 ? 10.098 6.766 -12.148 1.00 91.38 89 ASP A O 1
ATOM 721 N N . ASP A 1 90 ? 9.504 4.609 -12.240 1.00 92.06 90 ASP A N 1
ATOM 722 C CA . ASP A 1 90 ? 8.087 4.890 -12.481 1.00 92.06 90 ASP A CA 1
ATOM 723 C C . ASP A 1 90 ? 7.422 5.557 -11.266 1.00 92.06 90 ASP A C 1
ATOM 725 O O . ASP A 1 90 ? 6.652 6.511 -11.426 1.00 92.06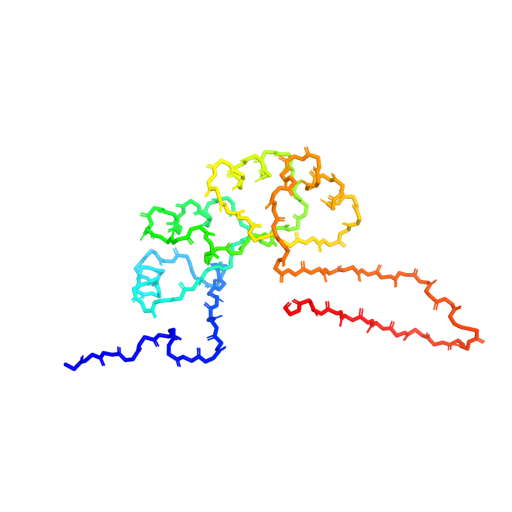 90 ASP A O 1
ATOM 729 N N . ILE A 1 91 ? 7.722 5.099 -10.045 1.00 92.94 91 ILE A N 1
ATOM 730 C CA . ILE A 1 91 ? 7.216 5.724 -8.815 1.00 92.94 91 ILE A CA 1
ATOM 731 C C . ILE A 1 91 ? 7.731 7.162 -8.702 1.00 92.94 91 ILE A C 1
ATOM 733 O O . ILE A 1 91 ? 6.922 8.062 -8.496 1.00 92.94 91 ILE A O 1
ATOM 737 N N . GLU A 1 92 ? 9.025 7.411 -8.910 1.00 92.88 92 GLU A N 1
ATOM 738 C CA . GLU A 1 92 ? 9.603 8.762 -8.876 1.00 92.88 92 GLU A CA 1
ATOM 739 C C . GLU A 1 92 ? 8.940 9.688 -9.907 1.00 92.88 92 GLU A C 1
ATOM 741 O O . GLU A 1 92 ? 8.635 10.849 -9.628 1.00 92.88 92 GLU A O 1
ATOM 746 N N . LYS A 1 93 ? 8.632 9.163 -11.094 1.00 94.19 93 LYS A N 1
ATOM 747 C CA . LYS A 1 93 ? 8.004 9.932 -12.168 1.00 94.19 93 LYS A CA 1
ATOM 748 C C . LYS A 1 93 ? 6.525 10.240 -11.928 1.00 94.19 93 LYS A C 1
ATOM 750 O O . LYS A 1 93 ? 6.062 11.323 -12.295 1.00 94.19 93 LYS A O 1
ATOM 755 N N . TYR A 1 94 ? 5.752 9.289 -11.401 1.00 94.75 94 TYR A N 1
ATOM 756 C CA . TYR A 1 94 ? 4.286 9.395 -11.342 1.00 94.75 94 TYR A CA 1
ATOM 757 C C . TYR A 1 94 ? 3.739 9.685 -9.940 1.00 94.75 94 TYR A C 1
ATOM 759 O O . TYR A 1 94 ? 2.696 10.339 -9.821 1.00 94.75 94 TYR A O 1
ATOM 767 N N . TYR A 1 95 ? 4.444 9.261 -8.893 1.00 95.12 95 TYR A N 1
ATOM 768 C CA . TYR A 1 95 ? 4.084 9.493 -7.498 1.00 95.12 95 TYR A CA 1
ATOM 769 C C . TYR A 1 95 ? 5.330 9.728 -6.610 1.00 95.12 95 TYR A C 1
ATOM 771 O O . TYR A 1 95 ? 5.614 8.927 -5.718 1.00 95.12 95 TYR A O 1
ATOM 779 N N . PRO A 1 96 ? 6.069 10.837 -6.818 1.00 93.88 96 PRO A N 1
ATOM 780 C CA . PRO A 1 96 ? 7.313 11.126 -6.093 1.00 93.88 96 PRO A CA 1
ATOM 781 C C . PRO A 1 96 ? 7.128 11.311 -4.580 1.00 93.88 96 PRO A C 1
ATOM 783 O O . PRO A 1 96 ? 8.085 11.180 -3.825 1.00 93.88 96 PRO A O 1
ATOM 786 N N . GLU A 1 97 ? 5.914 11.622 -4.115 1.00 94.19 97 GLU A N 1
ATOM 787 C CA . GLU A 1 97 ? 5.611 11.763 -2.686 1.00 94.19 97 GLU A CA 1
ATOM 788 C C . GLU A 1 97 ? 5.353 10.416 -1.981 1.00 94.19 97 GLU A C 1
ATOM 790 O O . GLU A 1 97 ? 5.089 10.389 -0.774 1.00 94.19 97 GLU A O 1
ATOM 795 N N . ALA A 1 98 ? 5.396 9.300 -2.719 1.00 91.94 98 ALA A N 1
ATOM 796 C CA . ALA A 1 98 ? 5.240 7.967 -2.157 1.00 91.94 98 ALA A CA 1
ATOM 797 C C . ALA A 1 98 ? 6.375 7.623 -1.178 1.00 91.94 98 ALA A C 1
ATOM 799 O O . ALA A 1 98 ? 7.523 8.044 -1.308 1.00 91.94 98 ALA A O 1
ATOM 800 N N . LYS A 1 99 ? 6.034 6.807 -0.186 1.00 91.50 99 LYS A N 1
ATOM 801 C CA . LYS A 1 99 ? 6.944 6.204 0.783 1.00 91.50 99 LYS A CA 1
ATOM 802 C C . LYS A 1 99 ? 7.056 4.711 0.505 1.00 91.50 99 LYS A C 1
ATOM 804 O O . LYS A 1 99 ? 6.148 4.094 -0.047 1.00 91.50 99 LYS A O 1
ATOM 809 N N . PHE A 1 100 ? 8.152 4.107 0.939 1.00 87.56 100 PHE A N 1
ATOM 810 C CA . PHE A 1 100 ? 8.401 2.695 0.679 1.00 87.56 100 PHE A CA 1
ATOM 811 C C . PHE A 1 100 ? 8.113 1.855 1.920 1.00 87.56 100 PHE A C 1
ATOM 813 O O . PHE A 1 100 ? 8.736 2.050 2.955 1.00 87.56 100 PHE A O 1
ATOM 820 N N . ALA A 1 101 ? 7.171 0.918 1.802 1.00 78.38 101 ALA A N 1
ATOM 821 C CA . ALA A 1 101 ? 6.881 -0.074 2.836 1.00 78.38 101 ALA A CA 1
ATOM 822 C C . ALA A 1 101 ? 7.818 -1.287 2.750 1.00 78.38 101 ALA A C 1
ATOM 824 O O . ALA A 1 101 ? 8.112 -1.927 3.755 1.00 78.38 101 ALA A O 1
ATOM 825 N N . THR A 1 102 ? 8.260 -1.666 1.545 1.00 73.56 102 THR A N 1
ATOM 826 C CA . THR A 1 102 ? 9.189 -2.792 1.346 1.00 73.56 102 THR A CA 1
ATOM 827 C C . THR A 1 102 ? 9.941 -2.650 0.023 1.00 73.56 102 THR A C 1
ATOM 829 O O . THR A 1 102 ? 9.327 -2.375 -1.009 1.00 73.56 102 THR A O 1
ATOM 832 N N . ALA A 1 103 ? 11.247 -2.922 0.029 1.00 76.38 103 ALA A 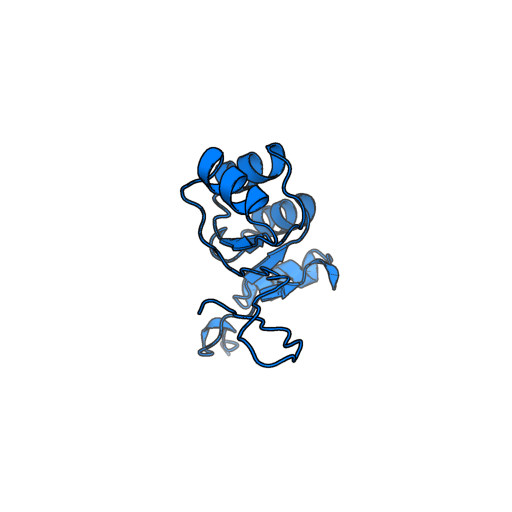N 1
ATOM 833 C CA . ALA A 1 103 ? 12.084 -3.003 -1.168 1.00 76.38 103 ALA A CA 1
ATOM 834 C C . ALA A 1 103 ? 12.583 -4.444 -1.359 1.00 76.38 103 ALA A C 1
ATOM 836 O O . ALA A 1 103 ? 13.316 -4.962 -0.523 1.00 76.38 103 ALA A O 1
ATOM 837 N N . ASN A 1 104 ? 12.201 -5.104 -2.456 1.00 70.81 104 ASN A N 1
ATOM 838 C CA . ASN A 1 104 ? 12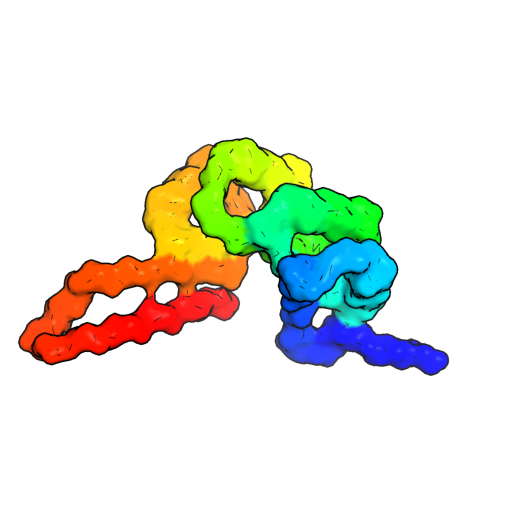.598 -6.488 -2.751 1.00 70.81 104 ASN A CA 1
ATOM 839 C C . ASN A 1 104 ? 13.555 -6.549 -3.949 1.00 70.81 104 ASN A C 1
ATOM 841 O O . ASN A 1 104 ? 13.262 -7.190 -4.958 1.00 70.81 104 ASN A O 1
ATOM 845 N N . LEU A 1 105 ? 14.704 -5.880 -3.847 1.00 74.00 105 LEU A N 1
ATOM 846 C CA . LEU A 1 105 ? 15.708 -5.884 -4.909 1.00 74.00 105 LEU A CA 1
ATOM 847 C C . LEU A 1 105 ? 16.528 -7.176 -4.881 1.00 74.00 105 LEU A C 1
ATOM 849 O O . LEU A 1 105 ? 17.207 -7.489 -3.904 1.00 74.00 105 LEU A O 1
ATOM 853 N N . ARG A 1 106 ? 16.506 -7.919 -5.990 1.00 68.62 106 ARG A N 1
ATOM 854 C CA . ARG A 1 106 ? 17.422 -9.044 -6.202 1.00 68.62 106 ARG A CA 1
ATOM 855 C C . ARG A 1 106 ? 18.666 -8.550 -6.924 1.00 68.62 106 ARG A C 1
ATOM 857 O O . ARG A 1 106 ? 18.643 -8.359 -8.137 1.00 68.62 106 ARG A O 1
ATOM 864 N N . PHE A 1 107 ? 19.768 -8.406 -6.202 1.00 66.69 107 PHE A N 1
ATOM 865 C CA . PHE A 1 107 ? 21.072 -8.197 -6.824 1.00 66.69 107 PHE A CA 1
ATOM 866 C C . PHE A 1 107 ? 21.573 -9.535 -7.382 1.00 66.69 107 PHE A C 1
ATOM 868 O O . PHE A 1 107 ? 21.901 -10.447 -6.624 1.00 66.69 107 PHE A O 1
ATOM 875 N N . ARG A 1 108 ? 21.602 -9.683 -8.711 1.00 53.97 108 ARG A N 1
ATOM 876 C CA . ARG A 1 108 ? 22.385 -10.745 -9.360 1.00 53.97 108 ARG A CA 1
ATOM 877 C C . ARG A 1 108 ? 23.807 -10.226 -9.576 1.00 53.97 108 ARG A C 1
ATOM 879 O O . ARG A 1 108 ? 23.981 -9.100 -10.024 1.00 53.97 108 ARG A O 1
ATOM 886 N N . ASP A 1 109 ? 24.785 -11.061 -9.234 1.00 46.53 109 ASP A N 1
ATOM 887 C CA . ASP A 1 109 ? 26.224 -10.864 -9.451 1.00 46.53 109 ASP A CA 1
ATOM 888 C C . ASP A 1 109 ? 26.917 -9.741 -8.657 1.00 46.53 109 ASP A C 1
ATOM 890 O O . ASP A 1 109 ? 27.673 -8.943 -9.208 1.00 46.53 109 ASP A O 1
ATOM 894 N N . PHE A 1 110 ? 26.802 -9.755 -7.324 1.00 47.00 110 PHE A N 1
ATOM 895 C CA . PHE A 1 110 ? 27.864 -9.170 -6.496 1.00 47.00 110 PHE A CA 1
ATOM 896 C C . PHE A 1 110 ? 29.034 -10.161 -6.409 1.00 47.00 110 PHE A C 1
ATOM 898 O O . PHE A 1 110 ? 29.097 -11.003 -5.514 1.00 47.00 110 PHE A O 1
ATOM 905 N N . ARG A 1 111 ? 29.975 -10.087 -7.360 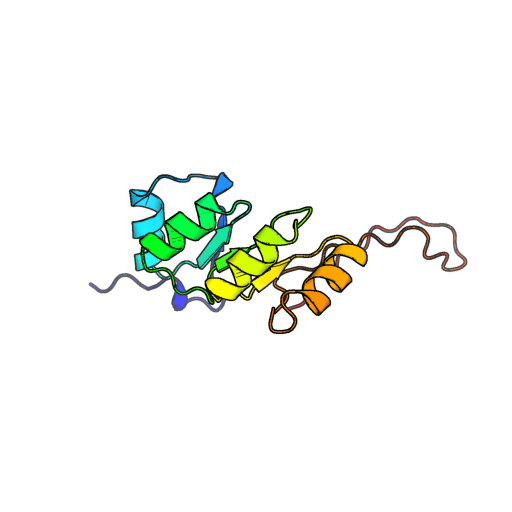1.00 45.72 111 ARG A N 1
ATOM 906 C CA . ARG A 1 111 ? 31.271 -10.769 -7.223 1.00 45.72 111 ARG A CA 1
ATOM 907 C C . ARG A 1 111 ? 32.109 -10.039 -6.168 1.00 45.72 111 ARG A C 1
ATOM 909 O O . ARG A 1 111 ? 32.983 -9.249 -6.508 1.00 45.72 111 ARG A O 1
ATOM 916 N N . PHE A 1 112 ? 31.893 -10.333 -4.887 1.00 48.75 112 PHE A N 1
ATOM 917 C CA . PHE A 1 112 ? 33.037 -10.332 -3.974 1.00 48.75 112 PHE A CA 1
ATOM 918 C C . PHE A 1 112 ? 33.936 -11.485 -4.420 1.00 48.75 112 PHE A C 1
ATOM 920 O O . PHE A 1 112 ? 33.432 -12.551 -4.757 1.00 48.75 112 PHE A O 1
ATOM 927 N N . GLY A 1 113 ? 35.245 -11.260 -4.515 1.00 46.78 113 GLY A N 1
ATOM 928 C CA . GLY A 1 113 ? 36.221 -12.162 -5.145 1.00 46.78 113 GLY A CA 1
ATOM 929 C C . GLY A 1 113 ? 36.406 -13.552 -4.512 1.00 46.78 113 GLY A C 1
ATOM 930 O O . GLY A 1 113 ? 37.480 -14.124 -4.644 1.00 46.78 113 GLY A O 1
ATOM 931 N N . LEU A 1 114 ? 35.402 -14.108 -3.833 1.00 45.97 114 LEU A N 1
ATOM 932 C CA . LEU A 1 114 ? 35.374 -15.443 -3.249 1.00 45.97 114 LEU A CA 1
ATOM 933 C C . LEU A 1 114 ? 34.026 -16.084 -3.619 1.00 45.97 114 LEU A C 1
ATOM 935 O O . LEU A 1 114 ? 32.970 -15.605 -3.219 1.00 45.97 114 LEU A O 1
ATOM 939 N N . GLY A 1 115 ? 34.064 -17.120 -4.459 1.00 44.16 115 GLY A N 1
ATOM 940 C CA . GLY A 1 115 ? 32.901 -17.692 -5.145 1.00 44.16 115 GLY A CA 1
ATOM 941 C C . GLY A 1 115 ? 31.840 -18.317 -4.234 1.00 44.16 115 GLY A C 1
ATOM 942 O O . GLY A 1 115 ? 31.847 -19.526 -4.016 1.00 44.16 115 GLY A O 1
ATOM 943 N N . GLY A 1 116 ? 30.877 -17.512 -3.785 1.00 46.06 116 GLY A N 1
ATOM 944 C CA . GLY A 1 116 ? 29.664 -17.971 -3.111 1.00 46.06 116 GLY A CA 1
ATOM 945 C C . GLY A 1 116 ? 28.450 -17.124 -3.492 1.00 46.06 116 GLY A C 1
ATOM 946 O O . GLY A 1 116 ? 28.522 -15.898 -3.501 1.00 46.06 116 GLY A O 1
ATOM 947 N N . TYR A 1 117 ? 27.329 -17.779 -3.805 1.00 49.72 117 TYR A N 1
ATOM 948 C CA . TYR A 1 117 ? 26.037 -17.117 -3.997 1.00 49.72 117 TYR A CA 1
ATOM 949 C C . TYR A 1 117 ? 25.353 -16.941 -2.637 1.00 49.72 117 TYR A C 1
ATOM 951 O O . TYR A 1 117 ? 24.980 -17.929 -2.007 1.00 49.72 117 TYR A O 1
ATOM 959 N N . SER A 1 118 ? 25.148 -15.704 -2.192 1.00 48.47 118 SER A N 1
ATOM 960 C CA . SER A 1 118 ? 24.299 -15.390 -1.038 1.00 48.47 118 SER A CA 1
ATOM 961 C C . SER A 1 118 ? 23.102 -14.547 -1.483 1.00 48.47 118 SER A C 1
ATOM 963 O O . SER A 1 118 ? 23.240 -13.533 -2.162 1.00 48.47 118 SER A O 1
ATOM 965 N N . HIS A 1 119 ? 21.893 -14.996 -1.134 1.00 44.75 119 HIS A N 1
ATOM 966 C CA . HIS A 1 119 ? 20.666 -14.226 -1.326 1.00 44.75 119 HIS A CA 1
ATOM 967 C C . HIS A 1 119 ? 20.507 -13.285 -0.129 1.00 44.75 119 HIS A C 1
ATOM 969 O O . HIS A 1 119 ? 20.254 -13.747 0.981 1.00 44.75 119 HIS A O 1
ATOM 975 N N . ILE A 1 120 ? 20.665 -11.980 -0.339 1.00 47.12 120 ILE A N 1
ATOM 976 C CA . ILE A 1 120 ? 20.522 -10.973 0.717 1.00 47.12 120 ILE A CA 1
ATOM 977 C C . ILE A 1 120 ? 19.167 -10.283 0.533 1.00 47.12 120 ILE A C 1
ATOM 979 O O . ILE A 1 120 ? 18.904 -9.715 -0.522 1.00 47.12 120 ILE A O 1
ATOM 983 N N . SER A 1 121 ? 18.300 -10.369 1.544 1.00 40.47 121 SER A N 1
ATOM 984 C CA . SER A 1 121 ? 17.039 -9.623 1.619 1.00 40.47 121 SER A CA 1
ATOM 985 C C . SER A 1 121 ? 17.183 -8.578 2.720 1.00 40.47 121 SER A C 1
ATOM 987 O O . SER A 1 121 ? 17.442 -8.951 3.861 1.00 40.47 121 SER A O 1
ATOM 989 N N . TRP A 1 122 ? 17.018 -7.298 2.395 1.00 37.44 122 TRP A N 1
ATOM 990 C CA . TRP A 1 122 ? 16.957 -6.212 3.377 1.00 37.44 122 TRP A CA 1
ATOM 991 C C . TRP A 1 122 ? 15.513 -5.713 3.470 1.00 37.44 122 TRP A C 1
ATOM 993 O O . TRP A 1 122 ? 14.874 -5.519 2.439 1.00 37.44 122 TRP A O 1
ATOM 1003 N N . SER A 1 123 ? 15.002 -5.515 4.685 1.00 34.41 123 SER A N 1
ATOM 1004 C CA . SER A 1 123 ? 13.802 -4.699 4.922 1.00 34.41 123 SER A CA 1
ATOM 1005 C C . SER A 1 123 ? 14.273 -3.340 5.434 1.00 34.41 123 SER A C 1
ATOM 1007 O O . SER A 1 123 ? 15.246 -3.286 6.184 1.00 34.41 123 SER A O 1
ATOM 1009 N N . ILE A 1 124 ? 13.649 -2.260 4.971 1.00 38.28 124 ILE A N 1
ATOM 1010 C CA . ILE A 1 124 ? 13.893 -0.912 5.494 1.00 38.28 124 ILE A CA 1
ATOM 1011 C C . ILE A 1 124 ? 12.899 -0.735 6.646 1.00 38.28 124 ILE A C 1
ATOM 1013 O O . ILE A 1 124 ? 11.701 -0.908 6.414 1.00 38.28 124 ILE A O 1
ATOM 1017 N N . ASP A 1 125 ? 13.414 -0.490 7.854 1.00 39.38 125 ASP A N 1
ATOM 1018 C CA . ASP A 1 125 ? 12.630 -0.209 9.068 1.00 39.38 125 ASP A CA 1
ATOM 1019 C C . ASP A 1 125 ? 11.936 1.165 9.007 1.00 39.38 125 ASP A C 1
ATOM 1021 O O . ASP A 1 125 ? 12.551 2.123 8.473 1.00 39.38 125 ASP A O 1
#

Sequence (125 aa):
MSHPSLSEHRMQPYFAMKANRDPAICHMLHQLGCGFNCESTEDVRLDLQLGCNPTKITYTKRYKARDYLHFARENQVSLLSFDTVSELDDIEKYYPEAKFATANLRFRDFRFGLGGYSHISWSID

Radius of gyration: 17.03 Å; chains: 1; bounding box: 54×30×44 Å

pLDDT: mean 82.04, std 18.62, range [34.41, 96.62]

Secondary structure (DSSP, 8-state):
-PPPPGGGSSS--EEETTT---HHHHHHHHHTT-EEEESSHHHHHHHHHTT--GGGEEE--SS--HHHHHHHHHTT--EEEESSHHHHHHHHHH-TT-EEEEE---------SS-----------

Foldseek 3Di:
DDDQACVVDPDAAADECVVDVPLVVLLVCVVSVHAYEAQDLVSVVSNVVSVHDLCRYEHEHEPDDLVNLVSCVVSVNQAYEYADVVVVVSCCVRPVSHDYQFYNYFDDDPPPPDDDDDTDGDGDD